Protein AF-A0A916LD43-F1 (afdb_monomer_lite)

Secondary structure (DSSP, 8-state):
-HHHHHHHHHHHHHHHHHT-S-EEEEESS--HHHHHHHSSSSSS---TTEEEEE----SPPP-

Radius of gyration: 13.3 Å; chains: 1; bounding box: 38×26×26 Å

Structure (mmCIF, N/CA/C/O backbone):
data_AF-A0A916LD43-F1
#
_entry.id   AF-A0A916LD43-F1
#
loop_
_atom_site.group_PDB
_atom_site.id
_atom_site.type_symbol
_atom_site.label_atom_id
_atom_site.label_alt_id
_atom_site.label_comp_id
_atom_site.label_asym_id
_atom_site.label_entity_id
_atom_site.label_seq_id
_atom_site.pdbx_PDB_ins_code
_atom_site.Cartn_x
_atom_site.Cartn_y
_atom_site.Cartn_z
_atom_site.occupancy
_atom_site.B_iso_or_equiv
_atom_site.auth_seq_id
_atom_site.auth_comp_id
_atom_site.auth_asym_id
_atom_site.auth_atom_id
_atom_site.pdbx_PDB_model_num
ATOM 1 N N . MET A 1 1 ? -13.380 -5.700 -14.292 1.00 83.94 1 MET A N 1
ATOM 2 C CA . MET A 1 1 ? -13.612 -4.952 -13.036 1.00 83.94 1 MET A CA 1
ATOM 3 C C . MET A 1 1 ? -13.365 -5.833 -11.824 1.00 83.94 1 MET A C 1
ATOM 5 O O . MET A 1 1 ? -12.697 -5.373 -10.913 1.00 83.94 1 MET A O 1
ATOM 9 N N . ASP A 1 2 ? -13.790 -7.097 -11.854 1.00 93.94 2 ASP A N 1
ATOM 10 C CA . ASP A 1 2 ? -13.654 -8.043 -10.734 1.00 93.94 2 ASP A CA 1
ATOM 11 C C . ASP A 1 2 ? -12.236 -8.168 -10.172 1.00 93.94 2 ASP A C 1
ATOM 13 O O . ASP A 1 2 ? -12.070 -8.175 -8.960 1.00 93.94 2 ASP A O 1
ATOM 17 N N . TYR A 1 3 ? -11.214 -8.172 -11.032 1.00 91.81 3 TYR A N 1
ATOM 18 C CA . TYR A 1 3 ? -9.812 -8.183 -10.603 1.00 91.81 3 TYR A CA 1
ATOM 19 C C . TYR A 1 3 ? -9.468 -6.992 -9.692 1.00 91.81 3 TYR A C 1
ATOM 21 O O . TYR A 1 3 ? -8.979 -7.166 -8.583 1.00 91.81 3 TYR A O 1
ATOM 29 N N . ILE A 1 4 ? -9.809 -5.775 -10.125 1.00 88.69 4 ILE A N 1
ATOM 30 C CA . ILE A 1 4 ? -9.546 -4.548 -9.363 1.00 88.69 4 ILE A CA 1
ATOM 31 C C . ILE A 1 4 ? -10.356 -4.536 -8.065 1.00 88.69 4 ILE A C 1
ATOM 33 O O . ILE A 1 4 ? -9.846 -4.147 -7.018 1.00 88.69 4 ILE A O 1
ATOM 37 N N . CYS A 1 5 ? -11.611 -4.985 -8.114 1.00 92.12 5 CYS A N 1
ATOM 38 C CA . CYS A 1 5 ? -12.447 -5.098 -6.923 1.00 92.12 5 CYS A CA 1
ATOM 39 C C . CYS A 1 5 ? -11.905 -6.131 -5.926 1.00 92.12 5 CYS A C 1
ATOM 41 O O . CYS A 1 5 ? -12.013 -5.910 -4.724 1.00 92.12 5 CYS A O 1
ATOM 43 N N . ALA A 1 6 ? -11.312 -7.225 -6.408 1.00 95.25 6 ALA A N 1
ATOM 44 C CA . ALA A 1 6 ? -10.699 -8.248 -5.570 1.00 95.25 6 ALA A CA 1
ATOM 45 C C . ALA A 1 6 ? -9.399 -7.765 -4.908 1.00 95.25 6 ALA A C 1
ATOM 47 O O . ALA A 1 6 ? -9.125 -8.140 -3.772 1.00 95.25 6 ALA A O 1
ATOM 48 N N . GLU A 1 7 ? -8.621 -6.909 -5.576 1.00 93.88 7 GLU A N 1
ATOM 49 C CA . GLU A 1 7 ? -7.391 -6.342 -5.010 1.00 93.88 7 GLU A CA 1
ATOM 50 C C . GLU A 1 7 ? -7.630 -5.125 -4.113 1.00 93.88 7 GLU A C 1
ATOM 52 O O . GLU A 1 7 ? -6.856 -4.883 -3.187 1.00 93.88 7 GLU A O 1
ATOM 57 N N . ALA A 1 8 ? -8.703 -4.361 -4.345 1.00 92.94 8 ALA A N 1
ATOM 58 C CA . ALA A 1 8 ? -8.994 -3.127 -3.614 1.00 92.94 8 ALA A CA 1
ATOM 59 C C . ALA A 1 8 ? -8.897 -3.248 -2.075 1.00 92.94 8 ALA A C 1
ATOM 61 O O . ALA A 1 8 ? -8.331 -2.336 -1.467 1.00 92.94 8 ALA A O 1
ATOM 62 N N . PRO A 1 9 ? -9.351 -4.338 -1.418 1.00 94.81 9 PRO A N 1
ATOM 63 C CA . PRO A 1 9 ? -9.180 -4.511 0.024 1.00 94.81 9 PRO A CA 1
ATOM 64 C C . PRO A 1 9 ? -7.720 -4.418 0.492 1.00 94.81 9 PRO A C 1
ATOM 66 O O . PRO A 1 9 ? -7.460 -3.834 1.542 1.00 94.81 9 PRO A O 1
ATOM 69 N N . LEU A 1 10 ? -6.760 -4.902 -0.304 1.00 95.12 10 LEU A N 1
ATOM 70 C CA . LEU A 1 10 ? -5.330 -4.852 0.026 1.00 95.12 10 LEU A CA 1
ATOM 71 C C . LEU A 1 10 ? -4.758 -3.426 -0.050 1.00 95.12 10 LEU A C 1
ATOM 73 O O . LEU A 1 10 ? -3.816 -3.081 0.662 1.00 95.12 10 LEU A O 1
ATOM 77 N N . PHE A 1 11 ? -5.349 -2.554 -0.867 1.00 94.44 11 PHE A N 1
ATOM 78 C CA . PHE A 1 11 ? -4.997 -1.130 -0.893 1.00 94.44 11 PHE A CA 1
ATOM 79 C C . PHE A 1 11 ? -5.692 -0.332 0.218 1.00 94.44 11 PHE A C 1
ATOM 81 O O . PHE A 1 11 ? -5.220 0.737 0.599 1.00 94.44 11 PHE A O 1
ATOM 88 N N . LEU A 1 12 ? -6.814 -0.831 0.740 1.00 94.75 12 LEU A N 1
ATOM 89 C CA . LEU A 1 12 ? -7.640 -0.113 1.706 1.00 94.75 12 LEU A CA 1
ATOM 90 C C . LEU A 1 12 ? -7.276 -0.435 3.151 1.00 94.75 12 LEU A C 1
ATOM 92 O O . LEU A 1 12 ? -7.109 0.492 3.937 1.00 94.75 12 LEU A O 1
ATOM 96 N N . ASP A 1 13 ? -7.177 -1.713 3.515 1.00 96.75 13 ASP A N 1
ATOM 97 C CA . ASP A 1 13 ? -7.041 -2.105 4.919 1.00 96.75 13 ASP A CA 1
ATOM 98 C C . ASP A 1 13 ? -6.389 -3.484 5.102 1.00 96.75 13 ASP A C 1
ATOM 100 O O . ASP A 1 13 ? -6.905 -4.365 5.795 1.00 96.75 13 ASP A O 1
ATOM 104 N N . THR A 1 14 ? -5.209 -3.677 4.504 1.00 98.00 14 THR A N 1
ATOM 105 C CA . THR A 1 14 ? -4.387 -4.866 4.782 1.00 98.00 14 THR A CA 1
ATOM 106 C C . THR A 1 14 ? -4.135 -5.088 6.284 1.00 98.00 14 THR A C 1
ATOM 108 O O . THR A 1 14 ? -4.151 -6.253 6.687 1.00 98.00 14 THR A O 1
ATOM 111 N N . PRO A 1 15 ? -3.950 -4.052 7.141 1.00 98.25 15 PRO A N 1
A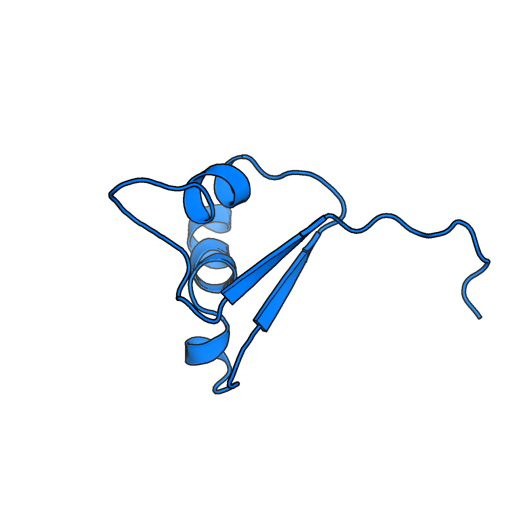TOM 112 C CA . PRO A 1 15 ? -3.825 -4.233 8.584 1.00 98.25 15 PRO A CA 1
ATOM 113 C C . PRO A 1 15 ? -4.944 -5.077 9.192 1.00 98.25 15 PRO A C 1
ATOM 115 O O . PRO A 1 15 ? -4.656 -6.045 9.894 1.00 98.25 15 PRO A O 1
ATOM 118 N N . ALA A 1 16 ? -6.206 -4.772 8.877 1.00 97.81 16 ALA A N 1
ATOM 119 C CA . ALA A 1 16 ? -7.342 -5.534 9.385 1.00 97.81 16 ALA A CA 1
ATOM 120 C C . ALA A 1 16 ? -7.436 -6.939 8.770 1.00 97.81 16 ALA A C 1
ATOM 122 O O . ALA A 1 16 ? -7.768 -7.888 9.476 1.00 97.81 16 ALA A O 1
ATOM 123 N N . ILE A 1 17 ? -7.114 -7.086 7.478 1.00 97.62 17 ILE A N 1
ATOM 124 C CA . ILE A 1 17 ? -7.169 -8.377 6.768 1.00 97.62 17 ILE A CA 1
ATOM 125 C C . ILE A 1 17 ? -6.137 -9.365 7.327 1.00 97.62 17 ILE A C 1
ATOM 127 O O . ILE A 1 17 ? -6.445 -10.542 7.504 1.00 97.62 17 ILE A O 1
ATOM 131 N N . LEU A 1 18 ? -4.917 -8.896 7.599 1.00 97.62 18 LEU A N 1
ATOM 132 C CA . LEU A 1 18 ? -3.805 -9.740 8.051 1.00 97.62 18 LEU A CA 1
ATOM 133 C C . LEU A 1 18 ? -3.598 -9.724 9.573 1.00 97.62 18 LEU A C 1
ATOM 135 O O . LEU A 1 18 ? -2.755 -10.464 10.073 1.00 97.62 18 LEU A O 1
ATOM 139 N N . GLY A 1 19 ? -4.333 -8.893 10.316 1.00 97.62 19 GLY A N 1
ATOM 140 C CA . GLY A 1 19 ? -4.190 -8.767 11.769 1.00 97.62 19 GLY A CA 1
ATOM 141 C C . GLY A 1 19 ? -2.868 -8.127 12.210 1.00 97.62 19 GLY A C 1
ATOM 142 O O . GLY A 1 19 ? -2.323 -8.498 13.249 1.00 97.62 19 GLY A O 1
ATOM 143 N N . VAL A 1 20 ? -2.336 -7.181 11.429 1.00 98.50 20 VAL A N 1
ATOM 144 C CA . VAL A 1 20 ? -1.051 -6.499 11.688 1.00 98.50 20 VAL A CA 1
ATOM 145 C C . VAL A 1 20 ? -1.265 -5.032 12.088 1.00 98.50 20 VAL A C 1
ATOM 147 O O . VAL A 1 20 ? -2.250 -4.425 11.671 1.00 98.50 20 VAL A O 1
ATOM 150 N N . PRO A 1 21 ? -0.364 -4.414 12.879 1.00 97.88 21 PRO A N 1
ATOM 151 C CA . PRO A 1 21 ? -0.557 -3.040 13.360 1.00 97.88 21 PRO A CA 1
ATOM 152 C C . PRO A 1 21 ? -0.447 -1.972 12.260 1.00 97.88 21 PRO A C 1
ATOM 154 O O . PRO A 1 21 ? -0.984 -0.872 12.413 1.00 97.88 21 PRO A O 1
ATOM 157 N N . SER A 1 22 ? 0.259 -2.263 11.168 1.00 97.88 22 SER A N 1
ATOM 158 C CA . SER A 1 22 ? 0.363 -1.414 9.980 1.00 97.88 22 SER A CA 1
ATOM 159 C C . SER A 1 22 ? 0.805 -2.230 8.766 1.00 97.88 22 SER A C 1
ATOM 161 O O . SER A 1 22 ? 1.324 -3.337 8.907 1.00 97.88 22 SER A O 1
ATOM 163 N N . SER A 1 23 ? 0.583 -1.689 7.567 1.00 98.00 23 SER A N 1
ATOM 164 C CA . SER A 1 23 ? 0.985 -2.317 6.305 1.00 98.00 23 SER A CA 1
ATOM 165 C C . SER A 1 23 ? 1.367 -1.273 5.260 1.00 98.00 23 SER A C 1
ATOM 167 O O . SER A 1 23 ? 0.830 -0.162 5.244 1.00 98.00 23 SER A O 1
ATOM 169 N N . LEU A 1 24 ? 2.282 -1.653 4.369 1.00 96.38 24 LEU A N 1
ATOM 170 C CA . LEU A 1 24 ? 2.707 -0.868 3.219 1.00 96.38 24 LEU A CA 1
ATOM 171 C C . LEU A 1 24 ? 2.581 -1.730 1.961 1.00 96.38 24 LEU A C 1
ATOM 173 O O . LEU A 1 24 ? 3.252 -2.752 1.841 1.00 96.38 24 LEU A O 1
ATOM 177 N N . ASN A 1 25 ? 1.731 -1.319 1.021 1.00 94.88 25 ASN A N 1
ATOM 178 C CA . ASN A 1 25 ? 1.646 -1.972 -0.280 1.00 94.88 25 ASN A CA 1
ATOM 179 C C . ASN A 1 25 ? 2.733 -1.412 -1.213 1.00 94.88 25 ASN A C 1
ATOM 181 O O . ASN A 1 25 ? 2.698 -0.223 -1.542 1.00 94.88 25 ASN A O 1
ATOM 185 N N . CYS A 1 26 ? 3.681 -2.249 -1.630 1.00 95.19 26 CYS A N 1
ATOM 186 C CA . CYS A 1 26 ? 4.809 -1.857 -2.475 1.00 95.19 26 CYS A CA 1
ATOM 187 C C . CYS A 1 26 ? 4.531 -2.187 -3.941 1.00 95.19 26 CYS A C 1
ATOM 189 O O . CYS A 1 26 ? 4.208 -3.324 -4.279 1.00 95.19 26 CYS A O 1
ATOM 191 N N . TYR A 1 27 ? 4.711 -1.208 -4.823 1.00 94.62 27 TYR A N 1
ATOM 192 C CA . TYR A 1 27 ? 4.504 -1.388 -6.256 1.00 94.62 27 TYR A CA 1
ATOM 193 C C . TYR A 1 27 ? 5.571 -0.652 -7.063 1.00 94.62 27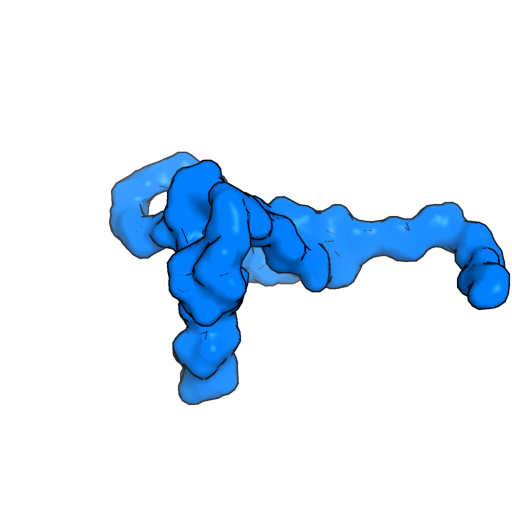 TYR A C 1
ATOM 195 O O . TYR A 1 27 ? 6.154 0.309 -6.586 1.00 94.62 27 TYR A O 1
ATOM 203 N N . HIS A 1 28 ? 5.848 -1.090 -8.287 1.00 94.38 28 HIS A N 1
ATOM 204 C CA . HIS A 1 28 ? 6.929 -0.529 -9.111 1.00 94.38 28 HIS A CA 1
ATOM 205 C C . HIS A 1 28 ? 6.470 0.600 -10.049 1.00 94.38 28 HIS A C 1
ATOM 207 O O . HIS A 1 28 ? 7.278 1.217 -10.739 1.00 94.38 28 HIS A O 1
ATOM 213 N N . GLN A 1 29 ? 5.165 0.874 -10.095 1.00 90.94 29 GLN A N 1
ATOM 214 C CA . GLN A 1 29 ? 4.556 1.924 -10.913 1.00 90.94 29 GLN A CA 1
ATOM 215 C C . GLN A 1 29 ? 3.498 2.682 -10.115 1.00 90.94 29 GLN A C 1
ATOM 217 O O . GLN A 1 29 ? 2.897 2.127 -9.195 1.00 90.94 29 GLN A O 1
ATOM 222 N N . SER A 1 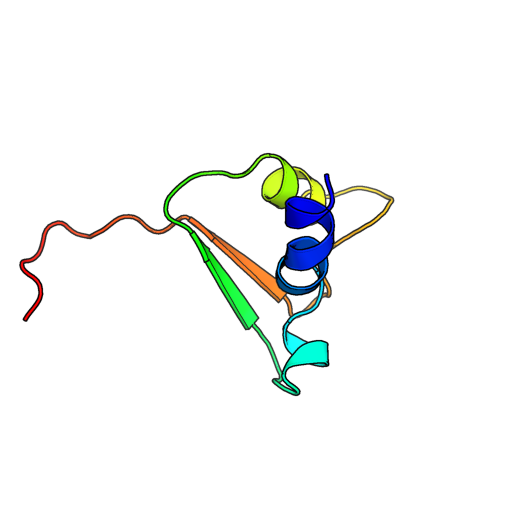30 ? 3.240 3.939 -10.493 1.00 89.44 30 SER A N 1
ATOM 223 C CA . SER A 1 30 ? 2.090 4.663 -9.945 1.00 89.44 30 SER A CA 1
ATOM 224 C C . SER A 1 30 ? 0.790 4.029 -10.435 1.00 89.44 30 SER A C 1
ATOM 226 O O . SER A 1 30 ? 0.645 3.713 -11.618 1.00 89.44 30 SER A O 1
ATOM 228 N N . LEU A 1 31 ? -0.163 3.870 -9.520 1.00 88.12 31 LEU A N 1
ATOM 229 C CA . LEU A 1 31 ? -1.507 3.388 -9.811 1.00 88.12 31 LEU A CA 1
ATOM 230 C C . LEU A 1 31 ? -2.507 4.524 -9.549 1.00 88.12 31 LEU A C 1
ATOM 232 O O . LEU A 1 31 ? -2.593 4.984 -8.408 1.00 88.12 31 LEU A O 1
ATOM 236 N N . PRO A 1 32 ? -3.337 4.927 -10.534 1.00 87.50 32 PRO A N 1
ATOM 237 C CA . PRO A 1 32 ? -4.343 5.978 -10.335 1.00 87.50 32 PRO A CA 1
ATOM 238 C C . PRO A 1 32 ? -5.301 5.697 -9.166 1.00 87.50 32 PRO A C 1
ATOM 240 O O . PRO A 1 32 ? -5.736 6.609 -8.464 1.00 87.50 32 PRO A O 1
ATOM 243 N N . LEU A 1 33 ? -5.606 4.416 -8.918 1.00 86.56 33 LEU A N 1
ATOM 244 C CA . LEU A 1 33 ? -6.402 3.990 -7.767 1.00 86.56 33 LEU A CA 1
ATOM 245 C C . LEU A 1 33 ? -5.699 4.314 -6.442 1.00 86.56 33 LEU A C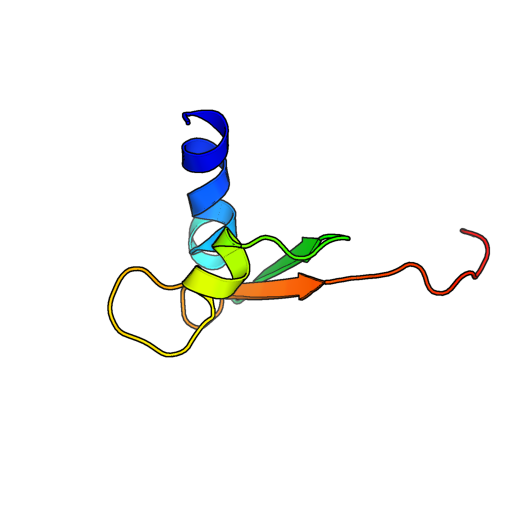 1
ATOM 247 O O . LEU A 1 33 ? -6.340 4.829 -5.530 1.00 86.56 33 LEU A O 1
ATOM 251 N N . ALA A 1 34 ? -4.396 4.045 -6.336 1.00 86.25 34 ALA A N 1
ATOM 252 C CA . ALA A 1 34 ? -3.635 4.360 -5.135 1.00 86.25 34 ALA A CA 1
ATOM 253 C C . ALA A 1 34 ? -3.609 5.878 -4.902 1.00 86.25 34 ALA A C 1
ATOM 255 O O . ALA A 1 34 ? -3.9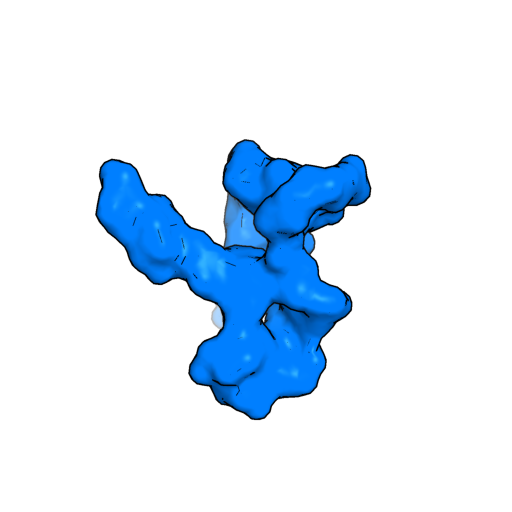47 6.332 -3.812 1.00 86.25 34 ALA A O 1
ATOM 256 N N . GLU A 1 35 ? -3.335 6.680 -5.934 1.00 85.12 35 GLU A N 1
ATOM 257 C CA . GLU A 1 35 ? -3.382 8.146 -5.821 1.00 85.12 35 GLU A CA 1
ATOM 258 C C . GLU A 1 35 ? -4.729 8.635 -5.266 1.00 85.12 35 GLU A C 1
ATOM 260 O O . GLU A 1 35 ? -4.761 9.434 -4.331 1.00 85.12 35 GLU A O 1
ATOM 265 N N . MET A 1 36 ? -5.848 8.092 -5.759 1.00 86.75 36 MET A N 1
ATOM 266 C CA . MET A 1 36 ? -7.182 8.446 -5.269 1.00 86.75 36 MET A CA 1
ATOM 267 C C . MET A 1 36 ? -7.421 8.036 -3.807 1.00 86.75 36 MET A C 1
ATOM 269 O O . MET A 1 36 ? -8.057 8.789 -3.064 1.00 86.75 36 MET A O 1
ATOM 273 N N . LEU A 1 37 ? -6.963 6.851 -3.393 1.00 88.00 37 LEU A N 1
ATOM 274 C CA . LEU A 1 37 ? -7.200 6.305 -2.051 1.00 88.00 37 LEU A CA 1
ATOM 275 C C . LEU A 1 37 ? -6.355 6.981 -0.964 1.00 88.00 37 LEU A C 1
ATOM 277 O O . LEU A 1 37 ? -6.822 7.092 0.173 1.00 88.00 37 LEU A O 1
ATOM 281 N N . TYR A 1 38 ? -5.150 7.439 -1.311 1.00 84.31 38 TYR A N 1
ATOM 282 C CA . TYR A 1 38 ? -4.217 8.093 -0.386 1.00 84.31 38 TYR A CA 1
ATOM 283 C C . TYR A 1 38 ? -4.222 9.630 -0.490 1.00 84.31 38 TYR A C 1
ATOM 285 O O . TYR A 1 38 ? -3.606 10.302 0.340 1.00 84.31 38 TYR A O 1
ATOM 293 N N . ALA A 1 39 ? -4.935 10.216 -1.459 1.00 83.81 39 ALA A N 1
ATOM 294 C CA . ALA A 1 39 ? -5.132 11.663 -1.540 1.00 83.81 39 ALA A CA 1
ATOM 295 C C . ALA A 1 39 ? -5.989 12.220 -0.387 1.00 83.81 39 ALA A C 1
ATOM 297 O O . ALA A 1 39 ? -6.870 11.560 0.172 1.00 83.81 39 ALA A O 1
ATOM 298 N N . ARG A 1 40 ? -5.780 13.504 -0.064 1.00 72.19 40 ARG A N 1
ATOM 299 C CA . ARG A 1 40 ? -6.630 14.236 0.887 1.00 72.19 40 ARG A CA 1
ATOM 300 C C . ARG A 1 40 ? -7.979 14.562 0.235 1.00 72.19 40 ARG A C 1
ATOM 302 O O . ARG A 1 40 ? -8.028 15.311 -0.732 1.00 72.19 40 ARG A O 1
ATOM 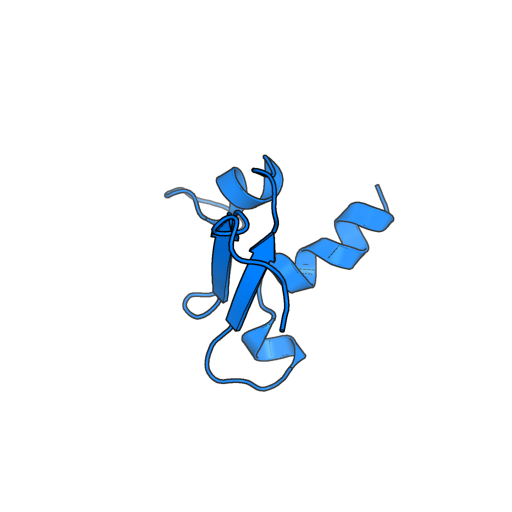309 N N . GLY A 1 41 ? -9.075 14.044 0.788 1.00 74.44 41 GLY A N 1
ATOM 310 C CA . GLY A 1 41 ? -10.437 14.374 0.351 1.00 74.44 41 GLY A CA 1
ATOM 311 C C . GLY A 1 41 ? -11.500 13.492 1.008 1.00 74.44 41 GLY A C 1
ATOM 312 O O . GLY A 1 41 ? -11.157 12.539 1.705 1.00 74.44 41 GLY A O 1
ATOM 313 N N . SER A 1 42 ? -12.778 13.764 0.745 1.00 75.00 42 SER A N 1
ATOM 314 C CA . SER A 1 42 ? -13.910 12.940 1.197 1.00 75.00 42 SER A CA 1
ATOM 315 C C . SER A 1 42 ? -14.093 11.677 0.339 1.00 75.00 42 SER A C 1
ATOM 317 O O . SER A 1 42 ? -13.678 11.644 -0.819 1.00 75.00 42 SER A O 1
ATOM 319 N N . GLY A 1 43 ? -14.708 10.634 0.906 1.00 84.62 43 GLY A N 1
ATOM 320 C CA . GLY A 1 43 ? -14.988 9.364 0.221 1.00 84.62 43 GLY A CA 1
ATOM 321 C C . GLY A 1 43 ? -14.150 8.192 0.735 1.00 84.62 43 GLY A C 1
ATOM 322 O O . GLY A 1 43 ? -13.648 8.225 1.856 1.00 84.62 43 GLY A O 1
ATOM 323 N N . LEU A 1 44 ? -14.033 7.140 -0.079 1.00 87.62 44 LEU A N 1
ATOM 324 C CA . LEU A 1 44 ? -13.300 5.919 0.262 1.00 87.62 44 LEU A CA 1
ATOM 325 C C . LEU A 1 44 ? -11.795 6.202 0.406 1.00 87.62 44 LEU A C 1
ATOM 327 O O . LEU A 1 44 ? -11.179 6.776 -0.494 1.00 87.62 44 LEU A O 1
ATOM 331 N N . ARG A 1 45 ? -11.202 5.802 1.532 1.00 91.69 45 ARG A N 1
ATOM 332 C CA . ARG A 1 45 ? -9.789 6.039 1.859 1.00 91.69 45 ARG A CA 1
ATOM 333 C C . ARG A 1 45 ? -9.161 4.802 2.467 1.00 91.69 45 ARG A C 1
ATOM 335 O O . ARG A 1 45 ? -9.855 4.009 3.101 1.00 91.69 45 ARG A O 1
ATOM 342 N N . ALA A 1 46 ? -7.849 4.690 2.298 1.00 94.00 46 ALA A N 1
ATOM 343 C CA . ALA A 1 46 ? -7.074 3.717 3.045 1.00 94.00 46 ALA A CA 1
ATOM 344 C C . ALA A 1 46 ? -7.195 3.975 4.555 1.00 94.00 46 ALA A C 1
ATOM 346 O O . ALA A 1 46 ? -7.312 5.123 5.003 1.00 94.00 46 ALA A O 1
ATOM 347 N N . SER A 1 47 ? -7.179 2.899 5.338 1.00 94.44 47 SER A N 1
ATOM 348 C CA . SER A 1 47 ? -7.164 2.974 6.791 1.00 94.44 47 SER A CA 1
ATOM 349 C C . SER A 1 47 ? -5.918 3.720 7.266 1.00 94.44 47 SER A C 1
ATOM 351 O O . SER A 1 47 ? -4.897 3.802 6.582 1.00 94.44 47 SER A O 1
ATOM 353 N N . ARG A 1 48 ? -5.988 4.296 8.468 1.00 93.25 48 ARG A N 1
ATOM 354 C CA . ARG A 1 48 ? -4.947 5.199 8.991 1.00 93.25 48 ARG A CA 1
ATOM 355 C C . ARG A 1 48 ? -3.559 4.548 9.096 1.00 93.25 48 ARG A C 1
ATOM 357 O O . ARG A 1 48 ? -2.562 5.262 9.161 1.00 93.25 48 ARG A O 1
ATOM 364 N N . ASN A 1 49 ? -3.521 3.218 9.131 1.00 96.62 49 ASN A N 1
ATOM 365 C CA . ASN A 1 49 ? -2.333 2.389 9.311 1.00 96.62 49 ASN A CA 1
ATOM 366 C C . ASN A 1 49 ? -1.940 1.629 8.029 1.00 96.62 49 ASN A C 1
ATOM 368 O O . ASN A 1 49 ? -1.021 0.809 8.058 1.00 96.62 49 ASN A O 1
ATOM 372 N N . GLN A 1 50 ? -2.625 1.895 6.917 1.00 96.62 50 GLN A N 1
ATOM 373 C CA . GLN A 1 50 ? -2.312 1.384 5.592 1.00 96.62 50 GLN A CA 1
ATOM 374 C C . GLN A 1 50 ? -1.599 2.477 4.784 1.00 96.62 50 GLN A C 1
ATOM 376 O O . GLN A 1 50 ? -2.060 3.616 4.722 1.00 96.62 50 GLN A O 1
ATOM 381 N N . GLY A 1 51 ? -0.497 2.125 4.122 1.00 94.69 51 GLY A N 1
ATOM 382 C CA . GLY A 1 51 ? 0.232 3.002 3.203 1.00 94.69 51 GLY A CA 1
ATOM 383 C C . GLY A 1 51 ? 0.495 2.357 1.841 1.00 94.69 51 GLY A C 1
ATOM 384 O O . GLY A 1 51 ? 0.264 1.162 1.647 1.00 94.69 51 GLY A O 1
ATOM 385 N N . HIS A 1 52 ? 1.038 3.144 0.915 1.00 95.25 52 HIS A N 1
ATOM 386 C CA . HIS A 1 52 ? 1.496 2.682 -0.393 1.00 95.25 52 HIS A CA 1
ATOM 387 C C . HIS A 1 52 ? 2.839 3.318 -0.742 1.00 95.25 52 HIS A C 1
ATOM 389 O O . HIS A 1 52 ? 3.039 4.510 -0.508 1.00 95.25 52 HIS A O 1
ATOM 395 N N . ALA A 1 53 ? 3.746 2.517 -1.295 1.00 94.31 53 ALA A N 1
ATOM 396 C CA . ALA A 1 53 ? 5.055 2.965 -1.738 1.00 94.31 53 ALA A CA 1
ATOM 397 C C . ALA A 1 53 ? 5.300 2.552 -3.185 1.00 94.31 53 ALA A C 1
ATOM 399 O O . ALA A 1 53 ? 5.117 1.391 -3.555 1.00 94.31 53 ALA A O 1
ATOM 400 N N . ILE A 1 54 ? 5.770 3.515 -3.973 1.00 94.88 54 ILE A N 1
ATOM 401 C CA . ILE A 1 54 ? 6.328 3.249 -5.292 1.00 94.88 54 ILE A CA 1
ATOM 402 C C . ILE A 1 54 ? 7.815 2.973 -5.091 1.00 94.88 54 ILE A C 1
ATOM 404 O O . ILE A 1 54 ? 8.537 3.821 -4.566 1.00 94.88 54 ILE A O 1
ATOM 408 N N . VAL A 1 55 ? 8.254 1.777 -5.464 1.00 94.94 55 VAL A N 1
ATOM 409 C CA . VAL A 1 55 ? 9.622 1.300 -5.268 1.00 94.94 55 VAL A CA 1
ATOM 410 C C . VAL A 1 55 ? 10.296 1.069 -6.613 1.00 94.94 55 VAL A C 1
ATOM 412 O O . VAL A 1 55 ? 9.716 0.484 -7.523 1.00 94.94 55 VAL A O 1
ATOM 415 N N . THR A 1 56 ? 11.546 1.501 -6.720 1.00 94.31 56 THR A N 1
ATOM 416 C CA . THR A 1 56 ? 12.394 1.261 -7.890 1.00 94.31 56 THR A CA 1
ATOM 417 C C . THR A 1 56 ? 13.636 0.517 -7.413 1.00 94.31 56 THR A C 1
ATOM 419 O O . THR A 1 56 ? 14.172 0.892 -6.367 1.00 94.31 56 THR A O 1
ATOM 422 N N . PRO A 1 57 ? 14.103 -0.518 -8.135 1.00 92.75 57 PRO A N 1
ATOM 423 C CA . PRO A 1 57 ? 15.382 -1.150 -7.833 1.00 92.75 57 PRO A CA 1
ATOM 424 C C . PRO A 1 57 ? 16.505 -0.109 -7.788 1.00 92.75 57 PRO A C 1
ATOM 426 O O . PRO A 1 57 ? 16.531 0.816 -8.599 1.00 92.75 57 PRO A O 1
ATOM 429 N N . ASP A 1 58 ? 17.443 -0.273 -6.863 1.00 90.25 58 ASP A N 1
ATOM 430 C CA . ASP A 1 58 ? 18.587 0.629 -6.684 1.00 90.25 58 ASP A CA 1
ATOM 431 C C . ASP A 1 58 ? 19.697 0.417 -7.735 1.00 90.25 58 ASP A C 1
ATOM 433 O O . ASP A 1 58 ? 20.647 1.193 -7.804 1.00 90.25 58 ASP A O 1
ATOM 437 N N . GLY A 1 59 ? 19.561 -0.613 -8.577 1.00 84.25 59 GLY A N 1
ATOM 438 C CA . GLY A 1 59 ? 20.532 -0.985 -9.605 1.00 84.25 59 GLY A CA 1
ATOM 439 C C . GLY A 1 59 ? 21.676 -1.862 -9.092 1.00 84.25 59 GLY A C 1
ATOM 440 O O . GLY A 1 59 ? 22.522 -2.264 -9.892 1.00 84.25 59 GLY A O 1
ATOM 441 N N . SER A 1 60 ? 21.695 -2.191 -7.799 1.00 83.56 60 SER A N 1
ATOM 442 C CA . SER A 1 60 ? 22.616 -3.173 -7.235 1.00 83.56 60 SER A CA 1
ATOM 443 C C . SER A 1 60 ? 22.226 -4.578 -7.724 1.00 83.56 60 SER A C 1
ATOM 445 O O . SER A 1 60 ? 21.034 -4.875 -7.855 1.00 83.56 60 SER A O 1
ATOM 447 N N . PRO A 1 61 ? 23.188 -5.466 -8.035 1.00 77.12 61 PRO A N 1
ATOM 448 C CA . PRO A 1 61 ? 22.869 -6.855 -8.349 1.00 77.12 61 PRO A CA 1
ATOM 449 C C . PRO A 1 61 ? 22.182 -7.516 -7.145 1.00 77.12 61 PRO A C 1
ATOM 451 O O . PRO A 1 61 ? 22.588 -7.293 -6.006 1.00 77.12 61 PRO A O 1
ATOM 454 N N . ALA A 1 62 ? 21.138 -8.311 -7.399 1.00 72.81 62 ALA A N 1
ATOM 455 C CA . ALA A 1 62 ? 20.512 -9.121 -6.358 1.00 72.81 62 ALA A CA 1
ATOM 456 C C . ALA A 1 62 ? 21.523 -10.179 -5.883 1.00 72.81 62 ALA A C 1
ATOM 458 O O . ALA A 1 62 ? 22.012 -10.957 -6.704 1.00 72.81 62 ALA A O 1
ATOM 459 N N . GLU A 1 63 ? 21.862 -10.136 -4.594 1.00 63.41 63 GLU A N 1
ATOM 460 C CA . GLU A 1 63 ? 22.737 -11.102 -3.907 1.00 63.41 63 GLU A CA 1
ATOM 461 C C . GLU A 1 63 ? 22.155 -12.524 -3.897 1.00 63.41 63 GLU A C 1
ATOM 463 O O . GLU A 1 63 ? 20.916 -12.665 -3.755 1.00 63.41 63 GLU A O 1
#

pLDDT: mean 90.68, std 7.42, range [63.41, 98.5]

Sequence (63 aa):
MDYICAEAPLFLDTPAILGVPSSLNCYHQSLPLAEMLYARGSGLRASRNQGHAIVTPDGSPAE

Foldseek 3Di:
DVVCVVCVCVLAPPCVVVVHQADEAEDQDDDPSNCVQPDDDDDHHHDPRYYYDHDDDPPDDDD

Organism: Mycobacterium tuberculosis (NCBI:txid1773)

InterPro domains:
  IPR030903 Cyclodipeptide synthase [PF16715] (1-57)
  IPR030903 Cyclodipeptide synthase [TIGR04539] (1-57)
  IPR038622 Cyclodipeptide synthase superfamily [G3DSA:3.40.50.11710] (1-63)